Protein AF-A0A2G5NQH2-F1 (afdb_monomer)

pLDDT: mean 93.61, std 6.59, range [48.31, 98.38]

Foldseek 3Di:
DDDDDDPVRVVVVVVVVVVVVCPDPLNVQLVVLVVVLVPDPVNVVLVVLLVVLVVVLVVCVVVVVVVVNVVSVVVSVVSVVVNCPPVSSVSNVVSVVVD

Mean predicted aligned error: 5.08 Å

Nearest PDB structures (foldseek):
  2pih-assembly1_B  TM=9.312E-01  e=4.034E-08  Bacillus subtilis
  6prh-assembly1_A  TM=9.022E-01  e=5.441E-08  Bacillus subtilis subsp. subtilis str. 168
  6prk-assembly1_A-2  TM=8.568E-01  e=7.158E-03  Bacillus subtilis subsp. subtilis str. 168

Sequence (99 aa):
MEKTYSKQEIVNQAKELAKMIAETEEVDFFKRAELQIN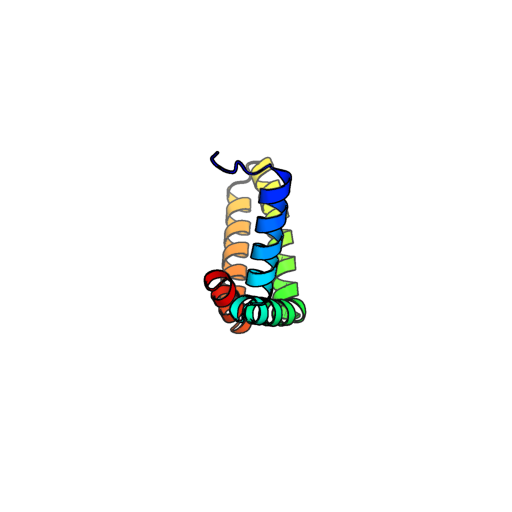ENLKVQETIAKIKSLQKEAVNLQHYQKTEGLKAVEDQIDALQDELDEIPLVREFKQTQTDV

Secondary structure (DSSP, 8-state):
---PPPHHHHHHHHHHHHHHHHTSHHHHHHHHHHHHHHH-HHHHHHHHHHHHHHHHHHHHHHTT-HHHHHHHHHHHHHHHHHHHTSHHHHHHHHHHHH-

Structure (mmCIF, N/CA/C/O backbone):
data_AF-A0A2G5NQH2-F1
#
_entry.id   AF-A0A2G5NQH2-F1
#
loop_
_atom_site.group_PDB
_atom_site.id
_atom_site.type_symbol
_atom_site.label_atom_id
_atom_site.label_alt_id
_atom_site.label_comp_id
_atom_site.label_asym_id
_atom_site.label_entity_id
_atom_site.label_seq_id
_atom_site.pdbx_PDB_ins_code
_atom_site.Cartn_x
_atom_site.Cartn_y
_atom_site.Cartn_z
_atom_site.occupancy
_atom_site.B_iso_or_equiv
_atom_site.auth_seq_id
_atom_site.auth_comp_id
_atom_site.auth_asym_id
_atom_site.auth_atom_id
_atom_site.pdbx_PDB_model_num
ATOM 1 N N . MET A 1 1 ? -41.467 19.409 18.517 1.00 48.31 1 MET A N 1
ATOM 2 C CA . MET A 1 1 ? -40.390 20.063 17.747 1.00 48.31 1 MET A CA 1
ATOM 3 C C . MET A 1 1 ? -39.436 18.968 17.322 1.00 48.31 1 MET A C 1
ATOM 5 O O . MET A 1 1 ? -38.982 18.236 18.195 1.00 48.31 1 MET A O 1
ATOM 9 N N . GLU A 1 2 ? -39.214 18.793 16.020 1.00 61.38 2 GLU A N 1
ATOM 10 C CA . GLU A 1 2 ? -38.161 17.898 15.530 1.00 61.38 2 GLU A CA 1
ATOM 11 C C . GLU A 1 2 ? -36.811 18.400 16.033 1.00 61.38 2 GLU A C 1
ATOM 13 O O . GLU A 1 2 ? -36.500 19.589 15.959 1.00 61.38 2 GLU A O 1
ATOM 18 N N . LYS A 1 3 ? -36.032 17.492 16.611 1.00 75.56 3 LYS A N 1
ATOM 19 C CA . LYS A 1 3 ? -34.704 17.798 17.123 1.00 75.56 3 LYS A CA 1
ATOM 20 C C . LYS A 1 3 ? -33.754 17.836 15.923 1.00 75.56 3 LYS A C 1
ATOM 22 O O . LYS A 1 3 ? -33.478 16.799 15.332 1.00 75.56 3 LYS A O 1
ATOM 27 N N . THR A 1 4 ? -33.294 19.021 15.535 1.00 84.38 4 THR A N 1
ATOM 28 C CA . THR A 1 4 ? -32.300 19.191 14.465 1.00 84.38 4 THR A CA 1
ATOM 29 C C . THR A 1 4 ? -30.889 19.107 15.035 1.00 84.38 4 THR A C 1
ATOM 31 O O . THR A 1 4 ? -30.604 19.757 16.039 1.00 84.38 4 THR A O 1
ATOM 34 N N . TYR A 1 5 ? -30.005 18.351 14.386 1.00 90.06 5 TYR A N 1
ATOM 35 C CA . TYR A 1 5 ? -28.607 18.218 14.799 1.00 90.06 5 TYR A CA 1
ATOM 36 C C . TYR A 1 5 ? -27.736 19.345 14.236 1.00 90.06 5 TYR A C 1
ATOM 38 O O . TYR A 1 5 ? -27.850 19.724 13.068 1.00 90.06 5 TYR A O 1
ATOM 46 N N . SER A 1 6 ? -26.820 19.855 15.055 1.00 94.75 6 SER A N 1
ATOM 47 C CA . SER A 1 6 ? -25.730 20.720 14.613 1.00 94.75 6 SER A CA 1
ATOM 48 C C . SER A 1 6 ? -24.636 19.917 13.901 1.00 94.75 6 SER A C 1
ATOM 50 O O . SER A 1 6 ? -24.438 18.726 14.147 1.00 94.75 6 SER A O 1
ATOM 52 N N . LYS A 1 7 ? -23.844 20.591 13.056 1.00 94.06 7 LYS A N 1
ATOM 53 C CA . LYS A 1 7 ? -22.680 19.970 12.399 1.00 94.06 7 LYS A CA 1
ATOM 54 C C . LYS A 1 7 ? -21.701 19.362 13.408 1.00 94.06 7 LYS A C 1
ATOM 56 O O . LYS A 1 7 ? -21.139 18.305 13.148 1.00 94.06 7 LYS A O 1
ATOM 61 N N . GLN A 1 8 ? -21.512 20.019 14.554 1.00 95.00 8 GLN A N 1
ATOM 62 C CA . GLN A 1 8 ? -20.608 19.538 15.595 1.00 95.00 8 GLN A CA 1
ATOM 63 C C . GLN A 1 8 ? -21.107 18.231 16.219 1.00 95.00 8 GLN A C 1
ATOM 65 O O . GLN A 1 8 ? -20.309 17.324 16.438 1.00 95.00 8 GLN A O 1
ATOM 70 N N . GLU A 1 9 ? -22.413 18.112 16.471 1.00 94.69 9 GLU A N 1
ATOM 71 C CA . GLU A 1 9 ? -23.008 16.878 16.995 1.00 94.69 9 GLU A CA 1
ATOM 72 C C . GLU A 1 9 ? -22.860 15.722 16.003 1.00 94.69 9 GLU A C 1
ATOM 74 O O . GLU A 1 9 ? -22.478 14.629 16.411 1.00 94.69 9 GLU A O 1
ATOM 79 N N . ILE A 1 10 ? -23.061 15.979 14.705 1.00 94.62 10 ILE A N 1
ATOM 80 C CA . ILE A 1 10 ? -22.863 14.976 13.647 1.00 94.62 10 ILE A CA 1
ATOM 81 C C . ILE A 1 10 ? -21.401 14.512 13.607 1.00 94.62 10 ILE A C 1
ATOM 83 O O . ILE A 1 10 ? -21.134 13.314 13.591 1.00 94.62 10 ILE A O 1
ATOM 87 N N . VAL A 1 11 ? -20.440 15.442 13.639 1.00 96.88 11 VAL A N 1
ATOM 88 C CA . VAL A 1 11 ? -19.006 15.103 13.638 1.00 96.88 11 VAL A CA 1
ATOM 89 C C . VAL A 1 11 ? -18.620 14.314 14.887 1.00 96.88 11 VAL A C 1
ATOM 91 O O . VAL A 1 11 ? -17.851 13.362 14.791 1.00 96.88 11 VAL A O 1
ATOM 94 N N . ASN A 1 12 ? -19.144 14.685 16.056 1.00 97.00 12 ASN A N 1
ATOM 95 C CA . ASN A 1 12 ? -18.862 13.962 17.293 1.00 97.00 12 ASN A CA 1
ATOM 96 C C . ASN A 1 12 ? -19.406 12.530 17.228 1.00 97.00 12 ASN A C 1
ATOM 98 O O . ASN A 1 12 ? -18.676 11.596 17.536 1.00 97.00 12 ASN A O 1
ATOM 102 N N . GLN A 1 13 ? -20.638 12.341 16.753 1.00 95.88 13 GLN A N 1
ATOM 103 C CA . GLN A 1 13 ? -21.215 11.006 16.573 1.00 95.88 13 GLN A CA 1
ATOM 104 C C . GLN A 1 13 ? -20.444 10.175 15.542 1.00 95.88 13 GLN A C 1
ATOM 106 O O . GLN A 1 13 ? -20.205 8.995 15.773 1.00 95.88 13 GLN A O 1
ATOM 111 N N . ALA A 1 14 ? -19.995 10.787 14.443 1.00 96.81 14 ALA A N 1
ATOM 112 C CA . ALA A 1 14 ? -19.159 10.113 13.453 1.00 96.81 14 ALA A CA 1
ATOM 113 C C . ALA A 1 14 ? -17.809 9.663 14.039 1.00 96.81 14 ALA A C 1
ATOM 115 O O . ALA A 1 14 ? -17.331 8.585 13.703 1.00 96.81 14 ALA A O 1
ATOM 116 N N . LYS A 1 15 ? -17.206 10.452 14.939 1.00 96.81 15 LYS A N 1
ATOM 117 C CA . LYS A 1 15 ? -15.972 10.063 15.644 1.00 96.81 15 LYS A CA 1
ATOM 118 C C . LYS A 1 15 ? -16.194 8.899 16.603 1.00 96.81 15 LYS A C 1
ATOM 120 O O . LYS A 1 15 ? -15.376 7.987 16.622 1.00 96.81 15 LYS A O 1
ATOM 125 N N . GLU A 1 16 ? -17.289 8.911 17.361 1.00 96.69 16 GLU A N 1
ATOM 126 C CA . GLU A 1 16 ? -17.643 7.780 18.227 1.00 96.69 16 GLU A CA 1
ATOM 127 C C . GLU A 1 16 ? -17.902 6.515 17.399 1.00 96.69 16 GLU A C 1
ATOM 129 O O . GLU A 1 16 ? -17.415 5.442 17.742 1.00 96.69 16 GLU A O 1
ATOM 134 N N . LEU A 1 17 ? -18.585 6.643 16.257 1.00 95.75 17 LEU A N 1
ATOM 135 C CA . LEU A 1 17 ? -18.781 5.535 15.324 1.00 95.75 17 LEU A CA 1
ATOM 136 C C . LEU A 1 17 ? -17.454 5.012 14.766 1.00 95.75 17 LEU A C 1
ATOM 138 O O . LEU A 1 17 ? -17.224 3.808 14.778 1.00 95.75 17 LEU A O 1
ATOM 142 N N . ALA A 1 18 ? -16.558 5.901 14.339 1.00 95.00 18 ALA A N 1
ATOM 143 C CA . ALA A 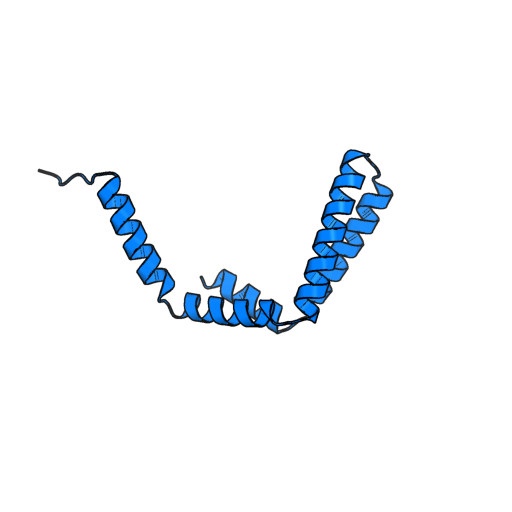1 18 ? -15.232 5.519 13.863 1.00 95.00 18 ALA A CA 1
ATOM 144 C C . ALA A 1 18 ? -14.414 4.804 14.948 1.00 95.00 18 ALA A C 1
ATOM 146 O O . ALA A 1 18 ? -13.698 3.855 14.645 1.00 95.00 18 ALA A O 1
ATOM 147 N N . LYS A 1 19 ? -14.542 5.222 16.215 1.00 95.75 19 LYS A N 1
ATOM 148 C CA . LYS A 1 19 ? -13.909 4.539 17.346 1.00 95.75 19 LYS A CA 1
ATOM 149 C C . LYS A 1 19 ? -14.454 3.122 17.522 1.00 95.75 19 LYS A C 1
ATOM 151 O O . LYS A 1 19 ? -13.658 2.200 17.636 1.00 95.75 19 LYS A O 1
ATOM 156 N N . MET A 1 20 ? -15.776 2.946 17.488 1.00 95.50 20 MET A N 1
ATOM 157 C CA . MET A 1 20 ? -16.391 1.615 17.579 1.00 95.50 20 MET A CA 1
ATOM 158 C C . MET A 1 20 ? -15.946 0.708 16.428 1.00 95.50 20 MET A C 1
ATOM 160 O O . MET A 1 20 ? -15.602 -0.443 16.665 1.00 95.50 20 MET A O 1
ATOM 164 N N . ILE A 1 21 ? -15.883 1.235 15.199 1.00 92.88 21 ILE A N 1
ATOM 165 C CA . ILE A 1 21 ? -15.356 0.501 14.038 1.00 92.88 21 ILE A CA 1
ATOM 166 C C . ILE A 1 21 ? -13.892 0.114 14.274 1.00 92.88 21 ILE A C 1
ATOM 168 O O . ILE A 1 21 ? -13.510 -1.024 14.033 1.00 92.88 21 ILE A O 1
ATOM 172 N N . ALA A 1 22 ? -13.066 1.019 14.801 1.00 92.25 22 ALA A N 1
ATOM 173 C CA . ALA A 1 22 ? -11.646 0.760 15.031 1.00 92.25 22 ALA A CA 1
ATOM 174 C C . ALA A 1 22 ? -11.343 -0.295 16.116 1.00 92.25 22 ALA A C 1
ATOM 176 O O . ALA A 1 22 ? -10.193 -0.741 16.216 1.00 92.25 22 ALA A O 1
ATOM 177 N N . GLU A 1 23 ? -12.345 -0.637 16.929 1.00 93.88 23 GLU A N 1
ATOM 178 C CA . GLU A 1 23 ? -12.318 -1.646 17.994 1.00 93.88 23 GLU A CA 1
ATOM 179 C C . GLU A 1 23 ? -12.919 -2.997 17.548 1.00 93.88 23 GLU A C 1
ATOM 181 O O . GLU A 1 23 ? -13.003 -3.921 18.355 1.00 93.88 23 GLU A O 1
ATOM 186 N N . THR A 1 24 ? -13.329 -3.127 16.281 1.00 94.94 24 THR A N 1
ATOM 187 C CA . THR A 1 24 ? -13.805 -4.394 15.702 1.00 94.94 24 THR A CA 1
ATOM 188 C C . THR A 1 24 ? -12.670 -5.399 15.487 1.00 94.94 24 THR A C 1
ATOM 190 O O . THR A 1 24 ? -11.494 -5.030 15.387 1.00 94.94 24 THR A O 1
ATOM 193 N N . GLU A 1 25 ? -13.023 -6.685 15.416 1.00 91.25 25 GLU A N 1
ATOM 194 C CA . GLU A 1 25 ? -12.061 -7.775 15.208 1.00 91.25 25 GLU A CA 1
ATOM 195 C C . GLU A 1 25 ? -11.378 -7.664 13.840 1.00 91.25 25 GLU A C 1
ATOM 197 O O . GLU A 1 25 ? -10.176 -7.905 13.723 1.00 91.25 25 GLU A O 1
ATOM 202 N N . GLU A 1 26 ? -12.122 -7.225 12.827 1.00 90.88 26 GLU A N 1
ATOM 203 C CA . GLU A 1 26 ? -11.660 -6.992 11.463 1.00 90.88 26 GLU A CA 1
ATOM 204 C C . GLU A 1 26 ? -10.553 -5.930 11.435 1.00 90.88 26 GLU A C 1
ATOM 206 O O . GLU A 1 26 ? -9.486 -6.145 10.854 1.00 90.88 26 GLU A O 1
ATOM 211 N N . VAL A 1 27 ? -10.744 -4.811 12.146 1.00 93.31 27 VAL A N 1
ATOM 212 C CA . VAL A 1 27 ? -9.724 -3.755 12.230 1.00 93.31 27 VAL A CA 1
ATOM 213 C C . VAL A 1 27 ? -8.508 -4.196 13.049 1.00 93.31 27 VAL A C 1
ATOM 215 O O . VAL A 1 27 ? -7.378 -3.814 12.732 1.00 93.31 27 VAL A O 1
ATOM 218 N N . ASP A 1 28 ? -8.693 -4.996 14.098 1.00 91.81 28 ASP A N 1
ATOM 219 C CA . ASP A 1 28 ? -7.569 -5.555 14.854 1.00 91.81 28 ASP A CA 1
ATOM 220 C C . ASP A 1 28 ? -6.736 -6.535 14.007 1.00 91.81 28 ASP A C 1
ATOM 222 O O . ASP A 1 28 ? -5.501 -6.485 14.016 1.00 91.81 28 ASP A O 1
ATOM 226 N N . PHE A 1 29 ? -7.393 -7.388 13.219 1.00 90.12 29 PHE A N 1
ATOM 227 C CA . PHE A 1 29 ? -6.728 -8.293 12.286 1.00 90.12 29 PHE A CA 1
ATOM 228 C C . PHE A 1 29 ? -5.996 -7.526 11.175 1.00 90.12 29 PHE A C 1
ATOM 230 O O . PHE A 1 29 ? -4.830 -7.817 10.897 1.00 90.12 29 PHE A O 1
ATOM 237 N N . PHE A 1 30 ? -6.617 -6.474 10.628 1.00 92.62 30 PHE A N 1
ATOM 238 C CA . PHE A 1 30 ? -5.982 -5.567 9.671 1.00 92.62 30 PHE A CA 1
ATOM 239 C C . PHE A 1 30 ? -4.684 -4.961 10.223 1.00 92.62 30 PHE A C 1
ATOM 241 O O . PHE A 1 30 ? -3.642 -5.056 9.575 1.00 92.62 30 PHE A O 1
ATOM 248 N N . LYS A 1 31 ? -4.710 -4.405 11.443 1.00 92.31 31 LYS A N 1
ATOM 249 C CA . LYS A 1 31 ? -3.525 -3.802 12.088 1.00 92.31 31 LYS A CA 1
ATOM 250 C C . LYS A 1 31 ? -2.397 -4.813 12.298 1.00 92.31 31 LYS A C 1
ATOM 252 O O . LYS A 1 31 ? -1.224 -4.481 12.131 1.00 92.31 31 LYS A O 1
ATOM 257 N N . ARG A 1 32 ? -2.731 -6.053 12.671 1.00 91.88 32 ARG A N 1
ATOM 258 C CA . ARG A 1 32 ? -1.740 -7.127 12.854 1.00 91.88 32 ARG A CA 1
ATOM 259 C C . ARG A 1 32 ? -1.091 -7.533 11.532 1.00 91.88 32 ARG A C 1
ATOM 261 O O . ARG A 1 32 ? 0.134 -7.643 11.482 1.00 91.88 32 ARG A O 1
ATOM 268 N N . ALA A 1 33 ? -1.884 -7.709 10.477 1.00 91.69 33 ALA A N 1
ATOM 269 C CA . ALA A 1 33 ? -1.374 -8.006 9.141 1.00 91.69 33 ALA A CA 1
ATOM 270 C C . ALA A 1 33 ? -0.513 -6.849 8.590 1.00 91.69 33 ALA A C 1
ATOM 272 O O . ALA A 1 33 ? 0.558 -7.085 8.030 1.00 91.69 33 ALA A O 1
ATOM 273 N N . GLU A 1 34 ? -0.924 -5.597 8.824 1.00 92.69 34 GLU A N 1
ATOM 274 C CA . GLU A 1 34 ? -0.159 -4.399 8.454 1.00 92.69 34 GLU A CA 1
ATOM 275 C C . GLU A 1 34 ? 1.225 -4.380 9.120 1.00 92.69 34 GLU A C 1
ATOM 277 O O . GLU A 1 34 ? 2.239 -4.159 8.454 1.00 92.69 34 GLU A O 1
ATOM 282 N N . LEU A 1 35 ? 1.289 -4.651 10.429 1.00 94.44 35 LEU A N 1
ATOM 283 C CA . LEU A 1 35 ? 2.550 -4.682 11.170 1.00 94.44 35 LEU A CA 1
ATOM 284 C C . LEU A 1 35 ? 3.512 -5.728 10.598 1.00 94.44 35 LEU A C 1
ATOM 286 O O . LEU A 1 35 ? 4.676 -5.426 10.343 1.00 94.44 35 LEU A O 1
ATOM 290 N N . GLN A 1 36 ? 3.013 -6.936 10.340 1.00 92.94 36 GLN A N 1
ATOM 291 C CA . GLN A 1 36 ? 3.823 -8.013 9.780 1.00 92.94 36 GLN A CA 1
ATOM 292 C C . GLN A 1 36 ? 4.382 -7.649 8.396 1.00 92.94 36 GLN A C 1
ATOM 294 O O . GLN A 1 36 ? 5.538 -7.951 8.097 1.00 92.94 36 GLN A O 1
ATOM 299 N N . ILE A 1 37 ? 3.593 -6.976 7.549 1.00 92.81 37 ILE A N 1
ATOM 300 C CA . ILE A 1 37 ? 4.055 -6.483 6.242 1.00 92.81 37 ILE A CA 1
ATOM 301 C C . ILE A 1 37 ? 5.141 -5.424 6.383 1.00 92.81 37 ILE A C 1
ATOM 303 O O . ILE A 1 37 ? 6.119 -5.430 5.628 1.00 92.81 37 ILE A O 1
ATOM 307 N N . ASN A 1 38 ? 4.980 -4.519 7.342 1.00 91.69 38 ASN A N 1
ATOM 308 C CA . ASN A 1 38 ? 5.942 -3.453 7.592 1.00 91.69 38 ASN A CA 1
ATOM 309 C C . ASN A 1 38 ? 7.292 -3.992 8.083 1.00 91.69 38 ASN A C 1
ATOM 311 O O . ASN A 1 38 ? 8.333 -3.428 7.753 1.00 91.69 38 ASN A O 1
ATOM 315 N N . GLU A 1 39 ? 7.288 -5.108 8.810 1.00 94.31 39 GLU A N 1
ATOM 316 C CA . GLU A 1 39 ? 8.500 -5.771 9.302 1.00 94.31 39 GLU A CA 1
ATOM 317 C C . GLU A 1 39 ? 9.134 -6.732 8.280 1.00 94.31 39 GLU A C 1
ATOM 319 O O . GLU A 1 39 ? 10.292 -7.133 8.426 1.00 94.31 39 GLU A O 1
ATOM 324 N N . ASN A 1 40 ? 8.414 -7.103 7.217 1.00 94.62 40 ASN A N 1
ATOM 325 C CA . ASN A 1 40 ? 8.917 -8.034 6.215 1.00 94.62 40 ASN A CA 1
ATOM 326 C C . ASN A 1 40 ? 9.899 -7.352 5.247 1.00 94.62 40 ASN A C 1
ATOM 328 O O . ASN A 1 40 ? 9.501 -6.633 4.330 1.00 94.62 40 ASN A O 1
ATOM 332 N N . LEU A 1 41 ? 11.195 -7.641 5.410 1.00 94.75 41 LEU A N 1
ATOM 333 C CA . LEU A 1 41 ? 12.263 -7.039 4.606 1.00 94.75 41 LEU A CA 1
ATOM 334 C C . LEU A 1 41 ? 12.062 -7.227 3.094 1.00 94.75 41 LEU A C 1
ATOM 336 O O . LEU A 1 41 ? 12.198 -6.262 2.347 1.00 94.75 41 LEU A O 1
ATOM 340 N N . LYS A 1 42 ? 11.682 -8.432 2.644 1.00 93.31 42 LYS A N 1
ATOM 341 C CA . LYS A 1 42 ? 11.462 -8.714 1.216 1.00 93.31 42 LYS A CA 1
ATOM 342 C C . LYS A 1 42 ? 10.348 -7.831 0.651 1.00 93.31 42 LYS A C 1
ATOM 344 O O . LYS A 1 42 ? 10.517 -7.231 -0.404 1.00 93.31 42 LYS A O 1
ATOM 349 N N . VAL A 1 43 ? 9.227 -7.722 1.364 1.00 95.31 43 VAL A N 1
ATOM 350 C CA . VAL A 1 43 ? 8.104 -6.860 0.968 1.00 95.31 43 VAL A CA 1
ATOM 351 C C . VAL A 1 43 ? 8.543 -5.398 0.886 1.00 95.31 43 VAL A C 1
ATOM 353 O O . VAL A 1 43 ? 8.278 -4.735 -0.117 1.00 95.31 43 VAL A O 1
ATOM 356 N N . GLN A 1 44 ? 9.256 -4.900 1.899 1.00 95.38 44 GLN A N 1
ATOM 357 C CA . GLN A 1 44 ? 9.729 -3.514 1.924 1.00 95.38 44 GLN A CA 1
ATOM 358 C C . GLN A 1 44 ? 10.700 -3.206 0.775 1.00 95.38 44 GLN A C 1
ATOM 360 O O . GLN A 1 44 ? 10.573 -2.165 0.125 1.00 95.38 44 GLN A O 1
ATOM 365 N N . GLU A 1 45 ? 11.632 -4.113 0.477 1.00 95.81 45 GLU A N 1
ATOM 366 C CA . GLU A 1 45 ? 1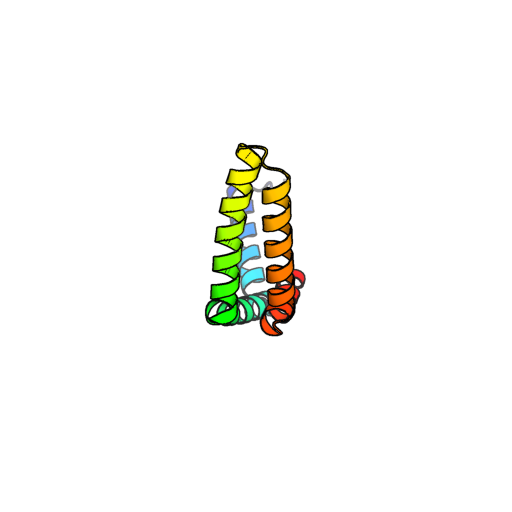2.569 -3.980 -0.643 1.00 95.81 45 GLU A CA 1
ATOM 367 C C . GLU A 1 45 ? 11.845 -3.964 -1.997 1.00 95.81 45 GLU A C 1
ATOM 369 O O . GLU A 1 45 ? 12.102 -3.081 -2.824 1.00 95.81 45 GLU A O 1
ATOM 374 N N . THR A 1 46 ? 10.888 -4.873 -2.212 1.00 96.1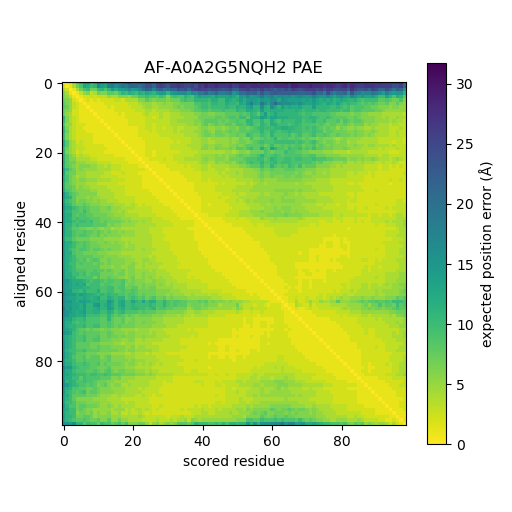2 46 THR A N 1
ATOM 375 C CA . THR A 1 46 ? 10.075 -4.908 -3.437 1.00 96.12 46 THR A CA 1
ATOM 376 C C . THR A 1 46 ? 9.254 -3.626 -3.595 1.00 96.12 46 THR A C 1
ATOM 378 O O . THR A 1 46 ? 9.273 -3.013 -4.665 1.00 96.12 46 THR A O 1
ATOM 381 N N . ILE A 1 47 ? 8.600 -3.146 -2.530 1.00 95.50 47 ILE A N 1
ATOM 382 C CA . ILE A 1 47 ? 7.835 -1.886 -2.543 1.00 95.50 47 ILE A CA 1
ATOM 383 C C . ILE A 1 47 ? 8.742 -0.693 -2.862 1.00 95.50 47 ILE A C 1
ATOM 385 O O . ILE A 1 47 ? 8.365 0.183 -3.646 1.00 95.50 47 ILE A O 1
ATOM 389 N N . ALA A 1 48 ? 9.940 -0.635 -2.276 1.00 97.44 48 ALA A N 1
ATOM 390 C CA . ALA A 1 48 ? 10.898 0.431 -2.551 1.00 97.44 48 ALA A CA 1
ATOM 391 C C . ALA A 1 48 ? 11.321 0.442 -4.029 1.00 97.44 48 ALA A C 1
ATOM 393 O O . ALA A 1 48 ? 11.366 1.508 -4.654 1.00 97.44 48 ALA A O 1
ATOM 394 N N . LYS A 1 49 ? 11.560 -0.739 -4.611 1.00 97.94 49 LYS A N 1
ATOM 395 C CA . LYS A 1 49 ? 11.880 -0.888 -6.035 1.00 97.94 49 LYS A CA 1
ATOM 396 C C . LYS A 1 49 ? 10.724 -0.436 -6.930 1.00 97.94 49 LYS A C 1
ATOM 398 O O . LYS A 1 49 ? 10.954 0.359 -7.842 1.00 97.94 49 LYS A O 1
ATOM 403 N N . ILE A 1 50 ? 9.491 -0.852 -6.627 1.00 98.00 50 ILE A N 1
ATOM 404 C CA . ILE A 1 50 ? 8.281 -0.422 -7.350 1.00 98.00 50 ILE A CA 1
ATOM 405 C C . ILE A 1 50 ? 8.156 1.107 -7.328 1.00 98.00 50 ILE A C 1
ATOM 407 O O . ILE A 1 50 ? 7.999 1.724 -8.378 1.00 98.00 50 ILE A O 1
ATOM 411 N N . LYS A 1 51 ? 8.299 1.744 -6.158 1.00 98.06 51 LYS A N 1
ATOM 412 C CA . LYS A 1 51 ? 8.227 3.213 -6.031 1.00 98.06 51 LYS A CA 1
ATOM 413 C C . LYS A 1 51 ? 9.288 3.934 -6.871 1.00 98.06 51 LYS A C 1
ATOM 415 O O . LYS A 1 51 ? 9.001 4.978 -7.458 1.00 98.06 51 LYS A O 1
ATOM 420 N N . SER A 1 52 ? 10.508 3.396 -6.946 1.00 98.38 52 SER A N 1
ATOM 421 C CA . SER A 1 52 ? 11.562 3.955 -7.804 1.00 98.38 52 SER A CA 1
ATOM 422 C C . SER A 1 52 ? 11.186 3.867 -9.283 1.00 98.38 52 SER A C 1
ATOM 424 O O . SER A 1 52 ? 11.314 4.857 -10.004 1.00 98.38 52 SER A O 1
ATOM 426 N N . LEU A 1 53 ? 10.673 2.714 -9.720 1.00 98.38 53 LEU A N 1
ATOM 427 C CA . LEU A 1 53 ? 10.248 2.498 -11.104 1.00 98.38 53 LEU A CA 1
ATOM 428 C C . LEU A 1 53 ? 9.051 3.380 -11.470 1.00 98.38 53 LEU A C 1
ATOM 430 O O . LEU A 1 53 ? 9.038 3.975 -12.537 1.00 98.38 53 LEU A O 1
ATOM 434 N N . GLN A 1 54 ? 8.085 3.569 -10.569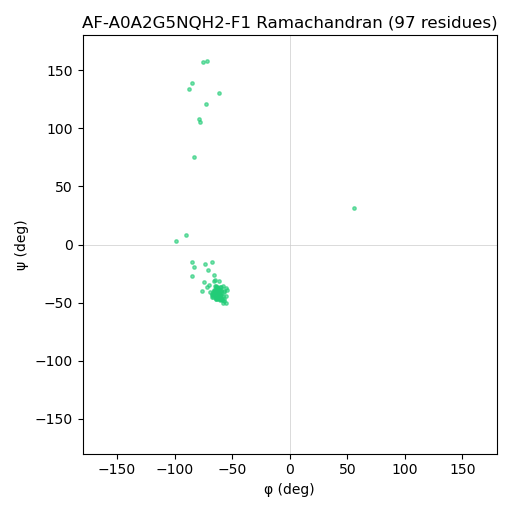 1.00 98.19 54 GLN A N 1
ATOM 435 C CA . GLN A 1 54 ? 6.963 4.492 -10.786 1.00 98.19 54 GLN A CA 1
ATOM 436 C C . GLN A 1 54 ? 7.442 5.933 -11.002 1.00 98.19 54 GLN A C 1
ATOM 438 O O . GLN A 1 54 ? 6.934 6.642 -11.871 1.00 98.19 54 GLN A O 1
ATOM 443 N N . LYS A 1 55 ? 8.455 6.378 -10.248 1.00 98.19 55 LYS A N 1
ATOM 444 C CA . LYS A 1 55 ? 9.065 7.699 -10.450 1.00 98.19 55 LYS A CA 1
ATOM 445 C C . LYS A 1 55 ? 9.757 7.800 -11.812 1.00 98.19 55 LYS A C 1
ATOM 447 O O . LYS A 1 55 ? 9.674 8.841 -12.465 1.00 98.19 55 LYS A O 1
ATOM 452 N N . GLU A 1 56 ? 10.428 6.735 -12.238 1.00 97.19 56 GLU A N 1
ATOM 453 C CA . GLU A 1 56 ? 11.021 6.649 -13.571 1.00 97.19 56 GLU A CA 1
ATOM 454 C C . GLU A 1 56 ? 9.949 6.677 -14.669 1.00 97.19 56 GLU A C 1
ATOM 456 O O . GLU A 1 56 ? 10.078 7.453 -15.615 1.00 97.19 56 GLU A O 1
ATOM 461 N N . ALA A 1 57 ? 8.853 5.932 -14.507 1.00 97.12 57 ALA A N 1
ATOM 462 C CA . ALA A 1 57 ? 7.714 5.920 -15.420 1.00 97.12 57 ALA A CA 1
ATOM 463 C C . ALA A 1 57 ? 7.117 7.324 -15.595 1.00 97.12 57 ALA A C 1
ATOM 465 O O . ALA A 1 57 ? 6.960 7.782 -16.724 1.00 97.12 57 ALA A O 1
ATOM 466 N N . VAL A 1 58 ? 6.896 8.069 -14.502 1.00 97.88 58 VAL A N 1
ATOM 467 C CA . VAL A 1 58 ? 6.423 9.467 -14.559 1.00 97.88 58 VAL A CA 1
ATOM 468 C C . VAL A 1 58 ? 7.374 10.348 -15.379 1.00 97.88 58 VAL A C 1
ATOM 470 O O . VAL A 1 58 ? 6.932 11.168 -16.186 1.00 97.88 58 VAL A O 1
ATOM 473 N N . ASN A 1 59 ? 8.686 10.165 -15.219 1.00 97.19 59 ASN A N 1
ATOM 474 C CA . ASN A 1 59 ? 9.685 10.883 -16.006 1.00 97.19 59 ASN A CA 1
ATOM 475 C C . ASN A 1 59 ? 9.642 10.486 -17.495 1.00 97.19 59 ASN A C 1
ATOM 477 O O . ASN A 1 59 ? 9.658 11.353 -18.367 1.00 97.19 59 ASN A O 1
ATOM 481 N N . LEU A 1 60 ? 9.556 9.192 -17.807 1.00 96.88 60 LEU A N 1
ATOM 482 C CA . LEU A 1 60 ? 9.473 8.689 -19.183 1.00 96.88 60 LEU A CA 1
ATOM 483 C C . LEU A 1 60 ? 8.195 9.160 -19.885 1.00 96.88 60 LEU A C 1
ATOM 485 O O . LEU A 1 60 ? 8.260 9.593 -21.037 1.00 96.88 60 LEU A O 1
ATOM 489 N N . GLN A 1 61 ? 7.069 9.154 -19.171 1.00 95.50 61 GLN A N 1
ATOM 490 C CA . GLN A 1 61 ? 5.791 9.678 -19.635 1.00 95.50 61 GLN A CA 1
ATOM 491 C C . GLN A 1 61 ? 5.882 11.180 -19.929 1.00 95.50 61 GLN A C 1
ATOM 493 O O . GLN A 1 61 ? 5.435 11.617 -20.989 1.00 95.50 61 GLN A O 1
ATOM 498 N N . HIS A 1 62 ? 6.509 11.968 -19.045 1.00 96.44 62 HIS A N 1
ATOM 499 C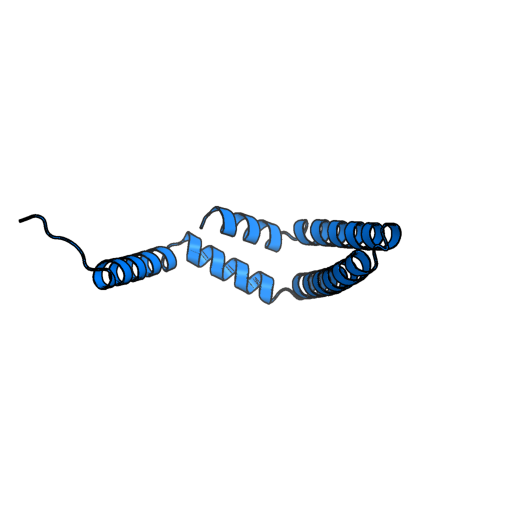 CA . HIS A 1 62 ? 6.708 13.406 -19.262 1.00 96.44 62 HIS A CA 1
ATOM 500 C C . HIS A 1 62 ? 7.467 13.701 -20.567 1.00 96.44 62 HIS A C 1
ATOM 502 O O . HIS A 1 62 ? 7.099 14.613 -21.306 1.00 96.44 62 HIS A O 1
ATOM 508 N N . TYR A 1 63 ? 8.482 12.891 -20.886 1.00 96.44 63 TYR A N 1
ATOM 509 C CA . TYR A 1 63 ? 9.268 13.008 -22.118 1.00 96.44 63 TYR A CA 1
ATOM 510 C C . TYR A 1 63 ? 8.721 12.195 -23.303 1.00 96.44 63 TYR A C 1
ATOM 512 O O . TYR A 1 63 ? 9.400 12.100 -24.324 1.00 96.44 63 TYR A O 1
ATOM 520 N N . GLN A 1 64 ? 7.523 11.609 -23.188 1.00 95.31 64 GLN A N 1
ATOM 521 C CA . GLN A 1 64 ? 6.865 10.827 -24.246 1.00 95.31 64 GLN A CA 1
ATOM 522 C C . GLN A 1 64 ? 7.717 9.652 -24.771 1.00 95.31 64 GLN A C 1
ATOM 524 O O . GLN A 1 64 ? 7.623 9.261 -25.934 1.00 95.31 64 GLN A O 1
ATOM 529 N N . LYS A 1 65 ? 8.556 9.061 -23.911 1.00 95.56 65 LYS A N 1
ATOM 530 C CA . LYS A 1 65 ? 9.404 7.907 -24.244 1.00 95.56 65 LYS A CA 1
ATOM 531 C C . LYS A 1 65 ? 8.614 6.604 -24.111 1.00 95.56 65 LYS A C 1
ATOM 533 O O . LYS A 1 65 ? 8.793 5.864 -23.148 1.00 95.56 65 LYS A O 1
ATOM 538 N N . THR A 1 66 ? 7.738 6.336 -25.073 1.00 93.75 66 THR A N 1
ATOM 539 C CA . THR A 1 66 ? 6.741 5.251 -25.022 1.00 93.75 66 THR A CA 1
ATOM 540 C C . THR A 1 66 ? 7.332 3.848 -24.869 1.00 93.75 66 THR A C 1
ATOM 542 O O . THR A 1 66 ? 6.830 3.072 -24.063 1.00 93.75 66 THR A O 1
ATOM 545 N N . GLU A 1 67 ? 8.411 3.514 -25.582 1.00 95.62 67 GLU A N 1
ATOM 546 C CA . GLU A 1 67 ? 9.045 2.187 -25.473 1.00 95.62 67 GLU A CA 1
ATOM 547 C C . GLU A 1 67 ? 9.682 1.959 -24.098 1.00 95.62 67 GLU A C 1
ATOM 549 O O . GLU A 1 67 ? 9.504 0.905 -23.492 1.00 95.62 67 GLU A O 1
ATOM 554 N N . GLY A 1 68 ? 10.391 2.970 -23.583 1.00 95.31 68 GLY A N 1
ATOM 555 C CA . GLY A 1 68 ? 10.986 2.912 -22.249 1.00 95.31 68 GLY A CA 1
ATOM 556 C C . GLY A 1 68 ? 9.925 2.860 -21.154 1.00 95.31 68 GLY A C 1
ATOM 557 O O . GLY A 1 68 ? 10.079 2.105 -20.201 1.00 95.31 68 GLY A O 1
ATOM 558 N N . LEU A 1 69 ? 8.842 3.632 -21.305 1.00 96.75 69 LEU A N 1
ATOM 559 C CA . LEU A 1 69 ? 7.716 3.624 -20.373 1.00 96.75 69 LEU A CA 1
ATOM 560 C C . LEU A 1 69 ? 7.121 2.220 -20.263 1.00 96.75 69 LEU A C 1
ATOM 562 O O . LEU A 1 69 ? 7.038 1.695 -19.159 1.00 96.75 69 LEU A O 1
ATOM 566 N N . LYS A 1 70 ? 6.829 1.585 -21.403 1.00 97.69 70 LYS A N 1
ATOM 567 C CA . LYS A 1 70 ? 6.297 0.222 -21.433 1.00 97.69 70 LYS A CA 1
ATOM 568 C C . LYS A 1 70 ? 7.226 -0.777 -20.735 1.00 97.69 70 LYS A C 1
ATOM 570 O O . LYS A 1 70 ? 6.771 -1.580 -19.936 1.00 97.69 70 LYS A O 1
ATOM 575 N N . ALA A 1 71 ? 8.533 -0.698 -20.983 1.00 97.69 71 ALA A N 1
ATOM 576 C CA . ALA A 1 71 ? 9.495 -1.596 -20.344 1.00 97.69 71 ALA A CA 1
ATOM 577 C C . ALA A 1 71 ? 9.579 -1.414 -18.816 1.00 97.69 71 ALA A C 1
ATOM 579 O O . ALA A 1 71 ? 9.898 -2.363 -18.100 1.00 97.69 71 ALA A O 1
ATOM 580 N N . VAL A 1 72 ? 9.340 -0.200 -18.312 1.00 97.75 72 VAL A N 1
ATOM 581 C CA . VAL A 1 72 ? 9.271 0.078 -16.870 1.00 97.75 72 VAL A CA 1
ATOM 582 C C . VAL A 1 72 ? 7.943 -0.401 -16.284 1.00 97.75 72 VAL A C 1
ATOM 584 O O . VAL A 1 72 ? 7.946 -0.970 -15.197 1.00 97.75 72 VAL A O 1
ATOM 587 N N . GLU A 1 73 ? 6.831 -0.221 -16.997 1.00 97.44 73 GLU A N 1
ATOM 588 C CA . GLU A 1 73 ? 5.515 -0.746 -16.607 1.00 97.44 73 GLU A CA 1
ATOM 589 C C . GLU A 1 73 ? 5.538 -2.277 -16.509 1.00 97.44 73 GLU A C 1
ATOM 591 O O . GLU A 1 73 ? 5.200 -2.811 -15.458 1.00 97.44 73 GLU A O 1
ATOM 596 N N . ASP A 1 74 ? 6.090 -2.973 -17.509 1.00 98.25 74 ASP A N 1
ATOM 597 C CA . ASP A 1 74 ? 6.239 -4.436 -17.493 1.00 98.25 74 ASP A CA 1
ATOM 598 C C . ASP A 1 74 ? 7.068 -4.919 -16.275 1.00 98.25 74 ASP A C 1
ATOM 600 O O . ASP A 1 74 ? 6.803 -5.972 -15.691 1.00 98.25 74 ASP A O 1
ATOM 604 N N . GLN A 1 75 ? 8.083 -4.149 -15.854 1.00 98.00 75 GLN A N 1
ATOM 605 C CA . GLN A 1 75 ? 8.871 -4.455 -14.651 1.00 98.00 75 GLN A CA 1
ATOM 606 C C . GLN A 1 75 ? 8.098 -4.209 -13.355 1.00 98.00 75 GLN A C 1
ATOM 608 O O . GLN A 1 75 ? 8.298 -4.934 -12.380 1.00 98.00 75 GLN A O 1
ATOM 613 N N . ILE A 1 76 ? 7.266 -3.167 -13.319 1.00 98.06 76 ILE A N 1
ATOM 614 C CA . ILE A 1 76 ? 6.394 -2.884 -12.180 1.00 98.06 76 ILE A CA 1
ATOM 615 C C . ILE A 1 76 ? 5.387 -4.022 -12.025 1.00 98.06 76 ILE A C 1
ATOM 617 O O . ILE A 1 76 ? 5.247 -4.525 -10.913 1.00 98.06 76 ILE A O 1
ATOM 621 N N . ASP A 1 77 ? 4.757 -4.452 -13.117 1.00 98.19 77 ASP A N 1
ATOM 622 C CA . ASP A 1 77 ? 3.773 -5.536 -13.116 1.00 98.19 77 ASP A CA 1
ATOM 623 C C . ASP A 1 77 ? 4.401 -6.840 -12.610 1.00 98.19 77 ASP A C 1
ATOM 625 O O . ASP A 1 77 ? 3.897 -7.445 -11.667 1.00 98.19 77 ASP A O 1
ATOM 629 N N . ALA A 1 78 ? 5.588 -7.204 -13.107 1.00 98.00 78 ALA A N 1
ATOM 630 C CA . ALA A 1 78 ? 6.298 -8.393 -12.632 1.00 98.00 78 ALA A CA 1
ATOM 631 C C . ALA A 1 78 ? 6.638 -8.348 -11.126 1.00 98.00 78 ALA A C 1
ATOM 633 O O . ALA A 1 78 ? 6.605 -9.372 -10.443 1.00 98.00 78 ALA A O 1
ATOM 634 N N . LEU A 1 79 ? 6.980 -7.170 -10.589 1.00 97.69 79 LEU A N 1
ATOM 635 C CA . LEU A 1 79 ? 7.244 -7.004 -9.154 1.00 97.69 79 LEU A CA 1
ATOM 636 C C . LEU A 1 79 ? 5.962 -7.027 -8.317 1.00 97.69 79 LEU A C 1
ATOM 638 O O . LEU A 1 79 ? 6.010 -7.462 -7.168 1.00 97.69 79 LEU A O 1
ATOM 642 N N . GLN A 1 80 ? 4.841 -6.549 -8.861 1.00 96.06 80 GLN A N 1
ATOM 643 C CA . GLN A 1 80 ? 3.534 -6.658 -8.215 1.00 96.06 80 GLN A CA 1
ATOM 644 C C . GLN A 1 80 ? 3.080 -8.116 -8.155 1.00 96.06 80 GLN A C 1
ATOM 646 O O . GLN A 1 80 ? 2.669 -8.561 -7.087 1.00 96.06 80 GLN A O 1
ATOM 651 N N . ASP A 1 81 ? 3.256 -8.877 -9.234 1.00 96.44 81 ASP A N 1
ATOM 652 C CA . ASP A 1 81 ? 2.985 -10.316 -9.248 1.00 96.44 81 ASP A CA 1
ATOM 653 C C . ASP A 1 81 ? 3.847 -11.051 -8.209 1.00 96.44 81 ASP A C 1
ATOM 655 O O . ASP A 1 81 ? 3.344 -11.860 -7.430 1.00 96.44 81 ASP A O 1
ATOM 659 N N . GLU A 1 82 ? 5.145 -10.729 -8.118 1.00 94.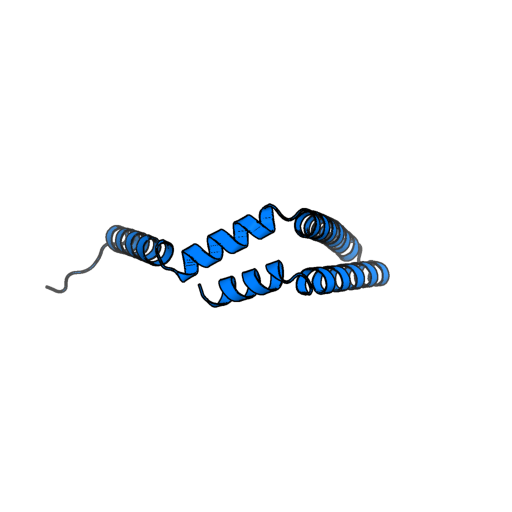69 82 GLU A N 1
ATOM 660 C CA . GLU A 1 82 ? 6.012 -11.307 -7.083 1.00 94.69 82 GLU A CA 1
ATOM 661 C C . GLU A 1 82 ? 5.537 -10.951 -5.665 1.00 94.69 82 GLU A C 1
ATOM 663 O O . GLU A 1 82 ? 5.596 -11.789 -4.760 1.00 94.69 82 GLU A O 1
ATOM 668 N N . LEU A 1 83 ? 5.078 -9.715 -5.458 1.00 94.25 83 LEU A N 1
ATOM 669 C CA . LEU A 1 83 ? 4.557 -9.261 -4.174 1.00 94.25 83 LEU A CA 1
ATOM 670 C C . LEU A 1 83 ? 3.278 -10.026 -3.801 1.00 94.25 83 LEU A C 1
ATOM 672 O O . LEU A 1 83 ? 3.124 -10.439 -2.653 1.00 94.25 83 LEU A O 1
ATOM 676 N N . ASP A 1 84 ? 2.410 -10.271 -4.777 1.00 93.38 84 ASP A N 1
ATOM 677 C CA . ASP A 1 84 ? 1.133 -10.966 -4.625 1.00 93.38 84 ASP A CA 1
ATOM 678 C C . ASP A 1 84 ? 1.281 -12.462 -4.350 1.00 93.38 84 ASP A C 1
ATOM 680 O O . ASP A 1 84 ? 0.385 -13.077 -3.769 1.00 93.38 84 ASP A O 1
ATOM 684 N N . GLU A 1 85 ? 2.415 -13.061 -4.709 1.00 93.75 85 GLU A N 1
ATOM 685 C CA . GLU A 1 85 ? 2.749 -14.438 -4.344 1.00 93.75 85 GLU A CA 1
ATOM 686 C C . GLU A 1 85 ? 3.131 -14.600 -2.865 1.00 93.75 85 GLU A C 1
ATOM 688 O O . GLU A 1 85 ? 3.100 -15.714 -2.333 1.00 93.75 85 GLU A O 1
ATOM 693 N N . ILE A 1 86 ? 3.461 -13.513 -2.161 1.00 92.56 86 ILE A N 1
ATOM 694 C CA . ILE A 1 86 ? 3.833 -13.576 -0.747 1.00 92.56 86 ILE A CA 1
ATOM 695 C C . ILE A 1 86 ? 2.568 -13.848 0.090 1.00 92.56 86 ILE A C 1
ATOM 697 O O . ILE A 1 86 ? 1.654 -13.021 0.092 1.00 92.56 86 ILE A O 1
ATOM 701 N N . PRO A 1 87 ? 2.502 -14.952 0.870 1.00 92.69 87 PRO A N 1
ATOM 702 C CA . PRO A 1 87 ? 1.301 -15.309 1.637 1.00 92.69 87 PRO A CA 1
ATOM 703 C C . PRO A 1 87 ? 0.806 -14.190 2.554 1.00 92.69 87 PRO A C 1
ATOM 705 O O . PRO A 1 87 ? -0.388 -13.922 2.625 1.00 92.69 87 PRO A O 1
ATOM 708 N N . LEU A 1 88 ? 1.746 -13.486 3.182 1.00 91.88 88 LEU A N 1
ATOM 709 C CA . LEU A 1 88 ? 1.468 -12.353 4.053 1.00 91.88 88 LEU A CA 1
ATOM 710 C C . LEU A 1 88 ? 0.788 -11.182 3.320 1.00 91.88 88 LEU A C 1
ATOM 712 O O . LEU A 1 88 ? -0.091 -10.525 3.868 1.00 91.88 88 LEU A O 1
ATOM 716 N N . VAL A 1 89 ? 1.176 -10.925 2.068 1.00 93.44 89 VAL A N 1
ATOM 717 C CA . VAL A 1 89 ? 0.559 -9.878 1.242 1.00 93.44 89 VAL A CA 1
ATOM 718 C C . VAL A 1 89 ? -0.864 -10.274 0.868 1.00 93.44 89 VAL A C 1
ATOM 720 O O . VAL A 1 89 ? -1.762 -9.439 0.936 1.00 93.44 89 VAL A O 1
ATOM 723 N N . ARG A 1 90 ? -1.097 -11.548 0.532 1.00 92.25 90 ARG A N 1
ATOM 724 C CA . ARG A 1 90 ? -2.449 -12.069 0.264 1.00 92.25 90 ARG A CA 1
ATOM 725 C C . ARG A 1 90 ? -3.359 -11.923 1.476 1.00 92.25 90 ARG A C 1
ATOM 727 O O . ARG A 1 90 ? -4.481 -11.450 1.334 1.00 92.25 90 ARG A O 1
ATOM 734 N N . GLU A 1 91 ? -2.861 -12.289 2.653 1.00 90.31 91 GLU A N 1
ATOM 735 C CA . GLU A 1 91 ? -3.587 -12.152 3.917 1.00 90.31 91 GLU A CA 1
ATOM 736 C C . GLU A 1 91 ? -3.970 -10.691 4.175 1.00 90.31 91 GLU A C 1
ATOM 738 O O . GLU A 1 91 ? -5.137 -10.392 4.405 1.00 90.31 91 GLU A O 1
ATOM 743 N N . PHE A 1 92 ? -3.033 -9.757 4.018 1.00 92.94 92 PHE A N 1
ATOM 744 C CA . PHE A 1 92 ? -3.320 -8.330 4.166 1.00 92.94 92 PHE A CA 1
ATOM 745 C C . PHE A 1 92 ? -4.289 -7.767 3.115 1.00 92.94 92 PHE A C 1
ATOM 747 O O . PHE A 1 92 ? -5.099 -6.895 3.418 1.00 92.94 92 PHE A O 1
ATOM 754 N N . LYS A 1 93 ? -4.239 -8.242 1.866 1.00 91.62 93 LYS A N 1
ATOM 755 C CA . LYS A 1 93 ? -5.232 -7.850 0.851 1.00 91.62 93 LYS A CA 1
ATOM 756 C C . LYS A 1 93 ? -6.635 -8.329 1.220 1.00 91.62 93 LYS A C 1
ATOM 758 O O . LYS A 1 93 ? -7.603 -7.615 0.966 1.00 91.62 93 LYS A O 1
ATOM 763 N N . GLN A 1 94 ? -6.743 -9.508 1.831 1.00 91.56 94 GLN A N 1
ATOM 764 C CA . GLN A 1 94 ? -8.017 -9.998 2.346 1.00 91.56 94 GLN A CA 1
ATOM 765 C C . GLN A 1 94 ? -8.524 -9.094 3.476 1.00 91.56 94 GLN A C 1
ATOM 767 O O . GLN A 1 94 ? -9.662 -8.639 3.408 1.00 91.56 94 GLN A O 1
ATOM 772 N N . THR A 1 95 ? -7.663 -8.721 4.433 1.00 91.62 95 THR A N 1
ATOM 773 C CA . THR A 1 95 ? -8.075 -7.849 5.550 1.00 91.62 95 THR A CA 1
ATOM 774 C C . THR A 1 95 ? -8.567 -6.474 5.095 1.00 91.62 95 THR A C 1
ATOM 776 O O . THR A 1 95 ? -9.467 -5.920 5.714 1.00 91.62 95 THR A O 1
ATOM 779 N N . GLN A 1 96 ? -8.033 -5.931 3.994 1.00 88.38 96 GLN A N 1
ATOM 780 C CA . GLN A 1 96 ? -8.517 -4.680 3.388 1.00 88.38 96 GLN A CA 1
ATOM 781 C C . GLN A 1 96 ? -9.934 -4.766 2.823 1.00 88.38 96 GLN A C 1
ATOM 783 O O . GLN A 1 96 ? -10.585 -3.739 2.675 1.00 88.38 96 GLN A O 1
ATOM 788 N N . THR A 1 97 ? -10.376 -5.960 2.432 1.00 92.44 97 THR A N 1
ATOM 789 C CA . THR A 1 97 ? -11.732 -6.175 1.907 1.00 92.44 97 THR A CA 1
ATOM 790 C C . THR A 1 97 ? -12.734 -6.380 3.042 1.00 92.44 97 THR A C 1
ATOM 792 O O . THR A 1 97 ? -13.916 -6.085 2.877 1.00 92.44 97 THR A O 1
ATOM 795 N N . ASP A 1 98 ? -12.255 -6.885 4.180 1.00 86.88 98 ASP A N 1
ATOM 796 C CA . ASP A 1 98 ? -13.075 -7.220 5.342 1.00 86.88 98 ASP A CA 1
ATOM 797 C C . ASP A 1 98 ? -13.366 -6.000 6.249 1.00 86.88 98 ASP A C 1
ATOM 799 O O . ASP A 1 98 ? -14.327 -6.038 7.017 1.00 86.88 98 ASP A O 1
ATOM 803 N N . VAL A 1 99 ? -12.570 -4.922 6.152 1.00 85.38 99 VAL A N 1
ATOM 804 C CA . VAL A 1 99 ? -12.733 -3.636 6.876 1.00 85.38 99 VAL A CA 1
ATOM 805 C C . VAL A 1 99 ? -13.457 -2.596 6.024 1.00 85.38 99 VAL A C 1
ATOM 807 O O . VAL A 1 99 ? -14.394 -1.953 6.555 1.00 85.38 99 VAL A O 1
#

Radius of gyration: 20.72 Å; Cα contacts (8 Å, |Δi|>4): 55; chains: 1; bounding box: 53×36×44 Å

Solvent-accessible surface area (backbone atoms only — not comparable to full-atom values): 5491 Å² t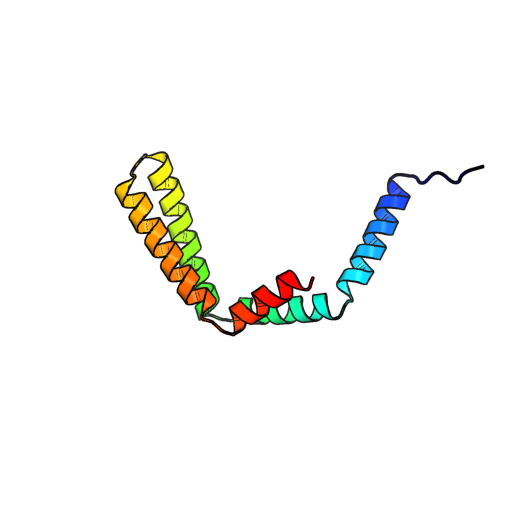otal; per-residue (Å²): 130,87,86,80,81,54,72,67,57,52,53,51,52,50,50,54,49,51,50,56,54,61,70,33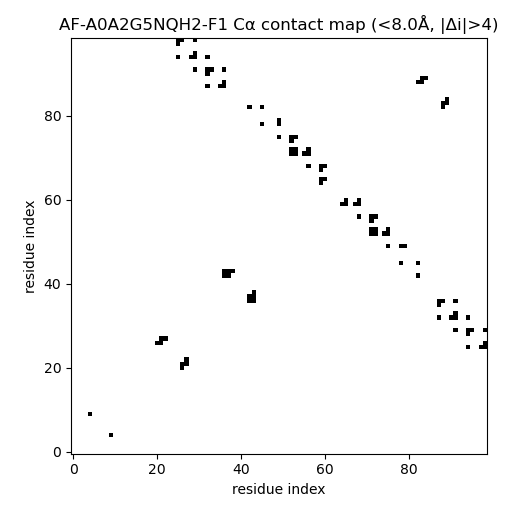,69,48,41,50,52,33,54,52,38,50,51,54,49,73,69,32,63,70,57,48,51,51,52,53,51,43,55,52,43,51,55,49,32,55,52,26,56,74,70,66,38,60,72,63,26,50,59,41,50,57,52,42,51,56,51,49,53,59,49,58,68,36,66,66,49,45,53,37,56,50,32,65,74,69,97